Protein AF-A0A7S3DM50-F1 (afdb_monomer)

Sequence (127 aa):
PLDRLVARVGQLLSLFPGNAVLGSVFKVADRVRKLDALHTSAGKLMAGLEEIMKHSQDWEQHSSKRVQIGEPLIELRQLVAALRKLELESWPKLLLSREKEFDRKARRKWIRLHLIFEEFLSGDVSQ

Mean predicted aligned error: 6.24 Å

Organism: NCBI:txid265537

Radius of gyration: 25.69 Å; Cα contacts (8 Å, |Δi|>4): 70; chains: 1; bounding box: 52×28×79 Å

Structure (mmCIF, N/CA/C/O backbone):
data_AF-A0A7S3DM50-F1
#
_entry.id   AF-A0A7S3DM50-F1
#
loop_
_atom_site.group_PDB
_atom_site.id
_atom_site.type_symbol
_atom_site.label_atom_id
_atom_site.label_alt_id
_atom_site.label_comp_id
_atom_site.label_asym_id
_atom_site.label_entity_id
_atom_site.label_seq_id
_atom_site.pdbx_PDB_ins_code
_atom_site.Cartn_x
_atom_site.Cartn_y
_atom_site.Cartn_z
_atom_site.occupancy
_atom_site.B_iso_or_equiv
_atom_site.auth_seq_id
_atom_site.auth_comp_id
_atom_site.auth_asym_id
_atom_site.auth_atom_id
_atom_site.pdbx_PDB_model_num
ATOM 1 N N . PRO A 1 1 ? -7.495 -8.724 6.179 1.00 85.12 1 PRO A N 1
ATOM 2 C CA . PRO A 1 1 ? -6.907 -7.578 6.918 1.00 85.12 1 PRO A CA 1
ATOM 3 C C . PRO A 1 1 ? -7.625 -6.237 6.678 1.00 85.12 1 PRO A C 1
ATOM 5 O O . PRO A 1 1 ? -8.151 -5.670 7.629 1.00 85.12 1 PRO A O 1
ATOM 8 N N . LEU A 1 2 ? -7.704 -5.739 5.432 1.00 91.19 2 LEU A N 1
ATOM 9 C CA . LEU A 1 2 ? -8.274 -4.406 5.156 1.00 91.19 2 LEU A CA 1
ATOM 10 C C . LEU A 1 2 ? -9.775 -4.29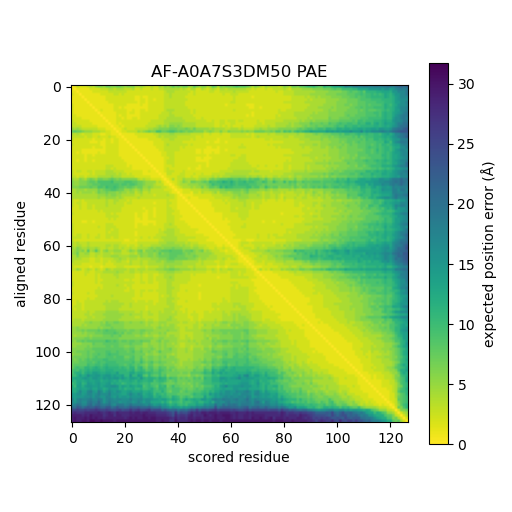4 5.458 1.00 91.19 2 LEU A C 1
ATOM 12 O O . LEU A 1 2 ? -10.179 -3.303 6.054 1.00 91.19 2 LEU A O 1
ATOM 16 N N . ASP A 1 3 ? -10.593 -5.303 5.149 1.00 93.38 3 ASP A N 1
ATOM 17 C CA . ASP A 1 3 ? -12.024 -5.250 5.498 1.00 93.38 3 ASP A CA 1
ATOM 18 C C . ASP A 1 3 ? -12.250 -5.236 7.015 1.00 93.38 3 ASP A C 1
ATOM 20 O O . ASP A 1 3 ? -13.086 -4.486 7.515 1.00 93.38 3 ASP A O 1
ATOM 24 N N . ARG A 1 4 ? -11.449 -6.005 7.770 1.00 94.19 4 ARG A N 1
ATOM 25 C CA . ARG A 1 4 ? -11.474 -5.995 9.244 1.00 94.19 4 ARG A CA 1
ATOM 26 C C . ARG A 1 4 ? -11.071 -4.631 9.797 1.00 94.19 4 ARG A C 1
ATOM 28 O O . ARG A 1 4 ? -11.699 -4.144 10.733 1.00 94.19 4 ARG A O 1
ATOM 35 N N . LEU A 1 5 ? -10.057 -4.006 9.199 1.00 95.00 5 LEU A N 1
ATOM 36 C CA . LEU A 1 5 ? -9.622 -2.660 9.556 1.00 95.00 5 LEU A CA 1
ATOM 37 C C . LEU A 1 5 ? -10.731 -1.636 9.293 1.00 95.00 5 LEU A C 1
ATOM 39 O O . LEU A 1 5 ? -11.074 -0.876 10.192 1.00 95.00 5 LEU A O 1
ATOM 43 N N . VAL A 1 6 ? -11.327 -1.644 8.099 1.00 95.94 6 VAL A N 1
ATOM 44 C CA . VAL A 1 6 ? -12.424 -0.736 7.727 1.00 95.94 6 VAL A CA 1
ATOM 45 C C . VAL A 1 6 ? -13.619 -0.910 8.664 1.00 95.94 6 VAL A C 1
ATOM 47 O O . VAL A 1 6 ? -14.151 0.084 9.155 1.00 95.94 6 VAL A O 1
ATOM 50 N N . ALA A 1 7 ? -14.000 -2.150 8.983 1.00 95.81 7 ALA A N 1
ATOM 51 C CA . ALA A 1 7 ? -15.077 -2.433 9.929 1.00 95.81 7 ALA A CA 1
ATOM 52 C C . ALA A 1 7 ? -14.764 -1.892 11.334 1.00 95.81 7 ALA A C 1
ATOM 54 O O . ALA A 1 7 ? -15.592 -1.204 11.933 1.00 95.81 7 ALA A O 1
ATOM 55 N N . ARG A 1 8 ? -13.554 -2.146 11.851 1.00 95.88 8 ARG A N 1
ATOM 56 C CA . ARG A 1 8 ? -13.131 -1.668 13.175 1.00 95.88 8 ARG A CA 1
ATOM 57 C C . ARG A 1 8 ? -13.064 -0.143 13.242 1.00 95.88 8 ARG A C 1
ATOM 59 O O . ARG A 1 8 ? -13.566 0.447 14.192 1.00 95.88 8 ARG A O 1
ATOM 66 N N . VAL A 1 9 ? -12.481 0.501 12.236 1.00 95.75 9 VAL A N 1
ATOM 67 C CA . VAL A 1 9 ? -12.391 1.966 12.163 1.00 95.75 9 VAL A CA 1
ATOM 68 C C . VAL A 1 9 ? -13.783 2.585 12.008 1.00 95.75 9 VAL A C 1
ATOM 70 O O . VAL A 1 9 ? -14.054 3.609 12.625 1.00 95.75 9 VAL A O 1
ATOM 73 N N . GLY A 1 10 ? -14.699 1.939 11.279 1.00 95.94 10 GLY A N 1
ATOM 74 C CA . GLY A 1 10 ? -16.107 2.341 11.209 1.00 95.94 10 GLY A CA 1
ATOM 75 C C . GLY A 1 10 ? -16.805 2.317 12.574 1.00 95.94 10 GLY A C 1
ATOM 76 O O . GLY A 1 10 ? -17.487 3.274 12.934 1.00 95.94 10 GLY A O 1
ATOM 77 N N . GLN A 1 11 ? -16.574 1.273 13.379 1.00 95.94 11 GLN A N 1
ATOM 78 C CA . GLN A 1 11 ? -17.068 1.220 14.762 1.00 95.94 11 GLN A CA 1
ATOM 79 C C . GLN A 1 11 ? -16.478 2.352 15.611 1.00 95.94 11 GLN A C 1
ATOM 81 O O . GLN A 1 11 ? -17.212 3.023 16.330 1.00 95.94 11 GLN A O 1
ATOM 86 N N . LEU A 1 12 ? -15.174 2.617 15.507 1.00 96.12 12 LEU A N 1
ATOM 87 C CA . LEU A 1 12 ? -14.546 3.716 16.245 1.00 96.12 12 LEU A CA 1
ATOM 88 C C . LEU A 1 12 ? -15.093 5.082 15.810 1.00 96.12 12 LEU A C 1
ATOM 90 O O . LEU A 1 12 ? -15.340 5.930 16.659 1.00 96.12 12 LEU A O 1
ATOM 94 N N . LEU A 1 13 ? -15.367 5.279 14.519 1.00 96.56 13 LEU A N 1
ATOM 95 C CA . LEU A 1 13 ? -16.000 6.496 14.006 1.00 96.56 13 LEU A CA 1
ATOM 96 C C . LEU A 1 13 ? -17.430 6.696 14.522 1.00 96.56 13 LEU A C 1
ATOM 98 O O . LEU A 1 13 ? -17.839 7.842 14.684 1.00 96.56 13 LEU A O 1
ATOM 102 N N . SER A 1 14 ? -18.174 5.625 14.827 1.00 96.06 14 SER A N 1
ATOM 103 C CA . SER A 1 14 ? -19.481 5.760 15.495 1.00 96.06 14 SER A CA 1
ATOM 104 C C . SER A 1 14 ? -19.373 6.248 16.944 1.00 96.06 14 SER A C 1
ATOM 106 O O . SER A 1 14 ? -20.278 6.923 17.424 1.00 96.06 14 SER A O 1
ATOM 108 N N . LEU A 1 15 ? -18.259 5.952 17.625 1.00 95.31 15 LEU A N 1
ATOM 109 C CA . LEU A 1 15 ? -17.991 6.408 18.994 1.00 95.31 15 LEU A CA 1
ATOM 110 C C . LEU A 1 15 ? -17.358 7.806 19.027 1.00 95.31 15 LEU A C 1
ATOM 112 O O . LEU A 1 15 ? -17.595 8.571 19.958 1.00 95.31 15 LEU A O 1
ATOM 116 N N . PHE A 1 16 ? -16.563 8.138 18.009 1.00 94.69 16 PHE A N 1
ATOM 117 C CA . PHE A 1 16 ? -15.850 9.408 17.866 1.00 94.69 16 PHE A CA 1
ATOM 118 C C . PHE A 1 16 ? -16.209 10.076 16.529 1.00 94.69 16 PHE A C 1
ATOM 120 O O . PHE A 1 16 ? -15.363 10.160 15.626 1.00 94.69 16 PHE A O 1
ATOM 127 N N . PRO A 1 17 ? -17.462 10.540 16.370 1.00 93.38 17 PRO A N 1
ATOM 128 C CA . PRO A 1 17 ? -17.905 11.161 15.131 1.00 93.38 17 PRO A CA 1
ATOM 129 C C . PRO A 1 17 ? -17.076 12.415 14.830 1.00 93.38 17 PRO A C 1
ATOM 131 O O . PRO A 1 17 ? -16.779 13.214 15.714 1.00 93.38 17 PRO A O 1
ATOM 134 N N . GLY A 1 18 ? -16.679 12.585 13.567 1.00 91.44 18 GLY A N 1
ATOM 135 C CA . GLY A 1 18 ? -15.888 13.739 13.124 1.00 91.44 18 GLY A CA 1
ATOM 136 C C . GLY A 1 18 ? -14.390 13.670 13.444 1.00 91.44 18 GLY A C 1
ATOM 137 O O . GLY A 1 18 ? -13.666 14.610 13.120 1.00 91.44 18 GLY A O 1
ATOM 138 N N . ASN A 1 19 ? -13.887 12.573 14.024 1.00 95.50 19 ASN A N 1
ATOM 139 C CA . ASN A 1 19 ? -12.450 12.420 14.241 1.00 95.50 19 ASN A CA 1
ATOM 140 C C . ASN A 1 19 ? -11.681 12.372 12.904 1.00 95.50 19 ASN A C 1
ATOM 142 O O . ASN A 1 19 ? -11.858 11.457 12.094 1.00 95.50 19 ASN A O 1
ATOM 146 N N . ALA A 1 20 ? -10.796 13.348 12.691 1.00 94.81 20 ALA A N 1
ATOM 147 C CA . ALA A 1 20 ? -10.063 13.498 11.437 1.00 94.81 20 ALA A CA 1
ATOM 148 C C . ALA A 1 20 ? -9.080 12.347 11.163 1.00 94.81 20 ALA A C 1
ATOM 150 O O . ALA A 1 20 ? -8.944 11.927 10.014 1.00 94.81 20 ALA A O 1
ATOM 151 N N . VAL A 1 21 ? -8.422 11.808 12.196 1.00 95.50 21 VAL A N 1
ATOM 152 C CA . VAL A 1 21 ? -7.432 10.726 12.052 1.00 95.50 21 VAL A CA 1
ATOM 153 C C . VAL A 1 21 ? -8.123 9.436 11.618 1.00 95.50 21 VAL A C 1
ATOM 155 O O . VAL A 1 21 ? -7.795 8.885 10.569 1.00 95.50 21 VAL A O 1
ATOM 158 N N . LEU A 1 22 ? -9.148 9.001 12.357 1.00 96.19 22 LEU A N 1
ATOM 159 C CA . LEU A 1 22 ? -9.940 7.817 12.015 1.00 96.19 22 LEU A CA 1
ATOM 160 C C . LEU A 1 22 ? -10.628 7.965 10.652 1.00 96.19 22 LEU A C 1
ATOM 162 O O . LEU A 1 22 ? -10.672 7.014 9.872 1.00 96.19 22 LEU A O 1
ATOM 166 N N . GLY A 1 23 ? -11.115 9.168 10.331 1.00 96.44 23 GLY A N 1
ATOM 167 C CA . GLY A 1 23 ? -11.695 9.469 9.024 1.00 96.44 23 GLY A CA 1
ATOM 168 C C . GLY A 1 23 ? -10.685 9.307 7.885 1.00 96.44 23 GLY A C 1
ATOM 169 O O . GLY A 1 23 ? -11.020 8.744 6.842 1.00 96.44 23 GLY A O 1
ATOM 170 N N . SER A 1 24 ? -9.442 9.752 8.084 1.00 96.00 24 SER A N 1
ATOM 171 C CA . SER A 1 24 ? -8.352 9.559 7.122 1.00 96.00 24 SER A CA 1
ATOM 172 C C . SER A 1 24 ? -7.995 8.084 6.965 1.00 96.00 24 SER A C 1
ATOM 174 O O . SER A 1 24 ? -7.979 7.597 5.834 1.00 96.00 24 SER A O 1
ATOM 176 N N . VAL A 1 25 ? -7.820 7.344 8.070 1.00 96.31 25 VAL A N 1
ATOM 177 C CA . VAL A 1 25 ? -7.572 5.888 8.038 1.00 96.31 25 VAL A CA 1
ATOM 178 C C . VAL A 1 25 ? -8.661 5.178 7.236 1.00 96.31 25 VAL A C 1
ATOM 180 O O . VAL A 1 25 ? -8.351 4.422 6.316 1.00 96.31 25 VAL A O 1
ATOM 183 N N . PHE A 1 26 ? -9.935 5.459 7.527 1.00 96.75 26 PHE A N 1
ATOM 184 C CA . PHE A 1 26 ? -11.070 4.855 6.833 1.00 96.75 26 PHE A CA 1
ATOM 185 C C . PHE A 1 26 ? -11.045 5.153 5.332 1.00 96.75 26 PHE A C 1
ATOM 187 O O . PHE A 1 26 ? -11.146 4.239 4.517 1.00 96.75 26 PHE A O 1
ATOM 194 N N . LYS A 1 27 ? -10.864 6.424 4.948 1.00 95.88 27 LYS A N 1
ATOM 195 C CA . LYS A 1 27 ? -10.823 6.845 3.540 1.00 95.88 27 LYS A CA 1
ATOM 196 C C . LYS A 1 27 ? -9.674 6.200 2.774 1.00 95.88 27 LYS A C 1
ATOM 198 O O . LYS A 1 27 ? -9.841 5.850 1.606 1.00 95.88 27 LYS A O 1
ATOM 203 N N . VAL A 1 28 ? -8.488 6.083 3.373 1.00 96.06 28 VAL A N 1
ATOM 204 C CA . VAL A 1 28 ? -7.355 5.435 2.700 1.00 96.06 28 VAL A CA 1
ATOM 205 C C . VAL A 1 28 ? -7.593 3.929 2.612 1.00 96.06 28 VAL A C 1
ATOM 207 O O . VAL A 1 28 ? -7.500 3.383 1.517 1.00 96.06 28 VAL A O 1
ATOM 210 N N . ALA A 1 29 ? -7.999 3.274 3.701 1.00 95.75 29 ALA A N 1
ATOM 211 C CA . ALA A 1 29 ? -8.279 1.839 3.717 1.00 95.75 29 ALA A CA 1
ATOM 212 C C . ALA A 1 29 ? -9.389 1.436 2.733 1.00 95.75 29 ALA A C 1
ATOM 214 O O . ALA A 1 29 ? -9.238 0.455 2.003 1.00 95.75 29 ALA A O 1
ATOM 215 N N . ASP A 1 30 ? -10.461 2.227 2.642 1.00 95.25 30 ASP A N 1
ATOM 216 C CA . ASP A 1 30 ? -11.559 1.993 1.703 1.00 95.25 30 ASP A CA 1
ATOM 217 C C . ASP A 1 30 ? -11.137 2.188 0.238 1.00 95.25 30 ASP A C 1
ATOM 219 O O . ASP A 1 30 ? -11.596 1.462 -0.641 1.00 95.25 30 ASP A O 1
ATOM 223 N N . ARG A 1 31 ? -10.224 3.125 -0.046 1.00 94.56 31 ARG A N 1
ATOM 224 C CA . ARG A 1 31 ? -9.643 3.266 -1.390 1.00 94.56 31 ARG A CA 1
ATOM 225 C C . ARG A 1 31 ? -8.718 2.104 -1.726 1.00 94.56 31 ARG A C 1
ATOM 227 O O . ARG A 1 31 ? -8.826 1.556 -2.816 1.00 94.56 31 ARG A O 1
ATOM 234 N N . VAL A 1 32 ? -7.833 1.722 -0.804 1.00 94.06 32 VAL A N 1
ATOM 235 C CA . VAL A 1 32 ? -6.841 0.662 -1.035 1.00 94.06 32 VAL A CA 1
ATOM 236 C C . VAL A 1 32 ? -7.519 -0.686 -1.264 1.00 94.06 32 VAL A C 1
ATOM 238 O O . VAL A 1 32 ? -7.135 -1.389 -2.190 1.00 94.06 32 VAL A O 1
ATOM 241 N N . ARG A 1 33 ? -8.574 -1.028 -0.511 1.00 92.38 33 ARG A N 1
ATOM 242 C CA . ARG A 1 33 ? -9.304 -2.291 -0.729 1.00 92.38 33 ARG A CA 1
ATOM 243 C C . ARG A 1 33 ? -10.052 -2.360 -2.069 1.00 92.38 33 ARG A C 1
ATOM 245 O O . ARG A 1 33 ? -10.394 -3.449 -2.505 1.00 92.38 33 ARG A O 1
ATOM 252 N N . LYS A 1 34 ? -10.333 -1.210 -2.696 1.00 92.69 34 LYS A N 1
ATOM 253 C CA . LYS A 1 34 ? -10.987 -1.110 -4.014 1.00 92.69 34 LYS A CA 1
ATOM 254 C C . LYS A 1 34 ? -9.991 -1.098 -5.173 1.00 92.69 34 LYS A C 1
ATOM 256 O O . LYS A 1 34 ? -10.413 -1.063 -6.325 1.00 92.69 34 LYS A O 1
ATOM 261 N N . LEU A 1 35 ? -8.686 -1.070 -4.892 1.00 91.88 35 LEU A N 1
ATOM 262 C CA . LEU A 1 35 ? -7.676 -1.193 -5.935 1.00 91.88 35 LEU A CA 1
ATOM 263 C C . LEU A 1 35 ? -7.741 -2.597 -6.531 1.00 91.88 35 LEU A C 1
ATOM 265 O O . LEU A 1 35 ? -7.756 -3.588 -5.805 1.00 91.88 35 LEU A O 1
ATOM 269 N N . ASP A 1 36 ? -7.730 -2.672 -7.858 1.00 88.25 36 ASP A N 1
ATOM 270 C CA . ASP A 1 36 ? -7.580 -3.946 -8.546 1.00 88.25 36 ASP A CA 1
ATOM 271 C C . ASP A 1 36 ? -6.138 -4.441 -8.378 1.00 88.25 36 ASP A C 1
ATOM 273 O O . ASP A 1 36 ? -5.188 -3.802 -8.848 1.00 88.25 36 ASP A O 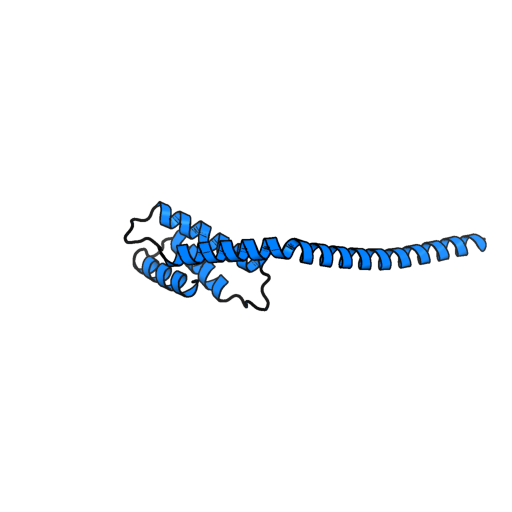1
ATOM 277 N N . ALA A 1 37 ? -5.978 -5.574 -7.694 1.00 77.56 37 ALA A N 1
ATOM 278 C CA . ALA A 1 37 ? -4.683 -6.181 -7.417 1.00 77.56 37 ALA A CA 1
ATOM 279 C C . ALA A 1 37 ? -3.942 -6.637 -8.687 1.00 77.56 37 ALA A C 1
ATOM 281 O O . ALA A 1 37 ? -2.718 -6.728 -8.661 1.00 77.56 37 ALA A O 1
ATOM 282 N N . LEU A 1 38 ? -4.651 -6.896 -9.793 1.00 82.31 38 LEU A N 1
ATOM 283 C CA . LEU A 1 38 ? -4.055 -7.349 -11.054 1.00 82.31 38 LEU A CA 1
ATOM 284 C C . LEU A 1 38 ? -3.489 -6.195 -11.889 1.00 82.31 38 LEU A C 1
ATOM 286 O O . LEU A 1 38 ? -2.536 -6.382 -12.644 1.00 82.31 38 LEU A O 1
ATOM 290 N N . HIS A 1 39 ? -4.060 -4.998 -11.752 1.00 87.62 39 HIS A N 1
ATOM 291 C CA . HIS A 1 39 ? -3.674 -3.825 -12.544 1.00 87.62 39 HIS A CA 1
ATOM 292 C C . HIS A 1 39 ? -2.873 -2.786 -11.757 1.00 87.62 39 HIS A C 1
ATOM 294 O O . HIS A 1 39 ? -2.265 -1.886 -12.342 1.00 87.62 39 HIS A O 1
ATOM 300 N N . THR A 1 40 ? -2.848 -2.891 -10.432 1.00 89.50 40 THR A N 1
ATOM 301 C CA . THR A 1 40 ? -2.131 -1.950 -9.573 1.00 89.50 40 THR A CA 1
ATOM 302 C C . THR A 1 40 ? -0.692 -2.402 -9.350 1.00 89.50 40 THR A C 1
ATOM 304 O O . THR A 1 40 ? -0.435 -3.545 -8.986 1.00 89.50 40 THR A O 1
ATOM 307 N N . SER A 1 41 ? 0.270 -1.489 -9.514 1.00 89.31 41 SER A N 1
ATOM 308 C CA . SER A 1 41 ? 1.669 -1.787 -9.200 1.00 89.31 41 SER A CA 1
ATOM 309 C C . SER A 1 41 ? 1.859 -2.063 -7.704 1.00 89.31 41 SER A C 1
ATOM 311 O O . SER A 1 41 ? 1.268 -1.392 -6.854 1.00 89.31 41 SER A O 1
ATO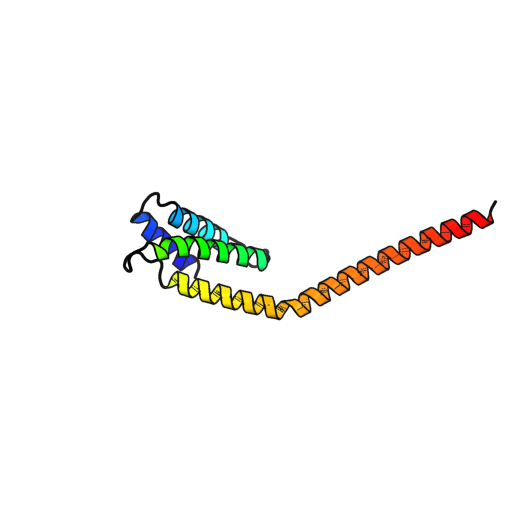M 313 N N . ALA A 1 42 ? 2.748 -3.006 -7.375 1.00 87.50 42 ALA A N 1
ATOM 314 C CA . ALA A 1 42 ? 3.064 -3.355 -5.988 1.00 87.50 42 ALA A CA 1
ATOM 315 C C . ALA A 1 42 ? 3.488 -2.129 -5.156 1.00 87.50 42 ALA A C 1
ATOM 317 O O . ALA A 1 42 ? 3.046 -1.976 -4.021 1.00 87.50 42 ALA A O 1
ATOM 318 N N . GLY A 1 43 ? 4.255 -1.202 -5.744 1.00 89.56 43 GLY A N 1
ATOM 319 C CA . GLY A 1 43 ? 4.662 0.039 -5.078 1.00 89.56 43 GLY A CA 1
ATOM 320 C C . GLY A 1 43 ? 3.491 0.967 -4.729 1.00 89.56 43 GLY A C 1
ATOM 321 O O . GLY A 1 43 ? 3.481 1.566 -3.658 1.00 89.56 43 GLY A O 1
ATOM 322 N N . LYS A 1 44 ? 2.463 1.056 -5.585 1.00 91.69 44 LYS A N 1
ATOM 323 C CA . LYS A 1 44 ? 1.266 1.863 -5.296 1.00 91.69 44 LYS A CA 1
ATOM 324 C C . LYS A 1 44 ? 0.422 1.244 -4.179 1.00 91.69 44 LYS A C 1
ATOM 326 O O . LYS A 1 44 ? -0.105 1.975 -3.344 1.00 91.69 44 LYS A O 1
ATOM 331 N N . LEU A 1 45 ? 0.311 -0.085 -4.158 1.00 91.94 45 LEU A N 1
ATOM 332 C CA . LEU A 1 45 ? -0.317 -0.817 -3.056 1.00 91.94 45 LEU A CA 1
ATOM 333 C C . LEU A 1 45 ? 0.439 -0.585 -1.741 1.00 91.94 45 LEU A C 1
ATOM 335 O O . LEU A 1 45 ? -0.184 -0.188 -0.761 1.00 91.94 45 LEU A O 1
ATOM 339 N N . MET A 1 46 ? 1.767 -0.743 -1.743 1.00 93.19 46 MET A N 1
ATOM 340 C CA . MET A 1 46 ? 2.626 -0.500 -0.576 1.00 93.19 46 MET A CA 1
ATOM 341 C C . MET A 1 46 ? 2.465 0.910 -0.011 1.00 93.19 46 MET A C 1
ATOM 343 O O . MET A 1 46 ? 2.166 1.046 1.171 1.00 93.19 46 MET A O 1
ATOM 347 N N . ALA A 1 47 ? 2.542 1.944 -0.853 1.00 93.69 47 ALA A N 1
ATOM 348 C CA . ALA A 1 47 ? 2.347 3.329 -0.420 1.00 93.69 47 ALA A CA 1
ATOM 349 C C . ALA A 1 47 ? 0.972 3.550 0.242 1.00 93.69 47 ALA A C 1
ATOM 351 O O . ALA A 1 47 ? 0.850 4.275 1.227 1.00 93.69 47 ALA A O 1
ATOM 352 N N . GLY A 1 48 ? -0.073 2.890 -0.269 1.00 94.81 48 GLY A N 1
ATOM 353 C CA . GLY A 1 48 ? -1.400 2.919 0.342 1.00 94.81 48 GLY A CA 1
ATOM 354 C C . GLY A 1 48 ? -1.438 2.267 1.727 1.00 94.81 48 GLY A C 1
ATOM 355 O O . GLY A 1 48 ? -2.049 2.817 2.640 1.00 94.81 48 GLY A O 1
ATOM 356 N N . LEU A 1 49 ? -0.784 1.114 1.900 1.00 94.88 49 LEU A N 1
ATOM 357 C CA . LEU A 1 49 ? -0.705 0.419 3.191 1.00 94.88 49 LEU A CA 1
ATOM 358 C C . LEU A 1 49 ? 0.125 1.206 4.218 1.00 94.88 49 LEU A C 1
ATOM 360 O O . LEU A 1 49 ? -0.259 1.271 5.385 1.00 94.88 49 LEU A O 1
ATOM 364 N N . GLU A 1 50 ? 1.219 1.834 3.788 1.00 94.44 50 GLU A N 1
ATOM 365 C CA . GLU A 1 50 ? 2.069 2.681 4.632 1.00 94.44 50 GLU A CA 1
ATOM 366 C C . GLU A 1 50 ? 1.319 3.920 5.136 1.00 94.44 50 GLU A C 1
ATOM 368 O O . GLU A 1 50 ? 1.371 4.226 6.328 1.00 94.44 50 GLU A O 1
ATOM 373 N N . GLU A 1 51 ? 0.548 4.584 4.271 1.00 95.44 51 GLU A N 1
ATOM 374 C CA . GLU A 1 51 ? -0.265 5.741 4.664 1.00 95.44 51 GLU A CA 1
ATOM 375 C C . GLU A 1 51 ? -1.359 5.354 5.675 1.00 95.44 51 GLU A C 1
ATOM 377 O O . GLU A 1 51 ? -1.599 6.062 6.656 1.00 95.44 51 GLU A O 1
ATOM 382 N N . ILE A 1 52 ? -1.993 4.188 5.488 1.00 96.44 52 ILE A N 1
ATOM 383 C CA . ILE A 1 52 ? -2.943 3.633 6.464 1.00 96.44 52 ILE A CA 1
ATOM 384 C C . ILE A 1 52 ? -2.249 3.407 7.807 1.00 96.44 52 ILE A C 1
ATOM 386 O O . ILE A 1 52 ? -2.789 3.792 8.847 1.00 96.44 52 ILE A O 1
ATOM 390 N N . MET A 1 53 ? -1.075 2.770 7.796 1.00 95.25 53 MET A N 1
ATOM 391 C CA . MET A 1 53 ? -0.323 2.479 9.012 1.00 95.25 53 MET A CA 1
ATOM 392 C C . MET A 1 53 ? 0.056 3.752 9.758 1.00 95.25 53 MET A C 1
ATOM 394 O O . MET A 1 53 ? -0.184 3.815 10.960 1.00 95.25 53 MET A O 1
ATOM 398 N N . LYS A 1 54 ? 0.569 4.764 9.055 1.00 94.75 54 LYS A N 1
ATOM 399 C CA . LYS A 1 54 ? 0.960 6.055 9.627 1.00 94.75 54 LYS A CA 1
ATOM 400 C C . LYS A 1 54 ? -0.189 6.695 10.410 1.00 94.75 54 LYS A C 1
ATOM 402 O O . LYS A 1 54 ? -0.071 6.903 11.612 1.00 94.75 54 LYS A O 1
ATOM 407 N N . HIS A 1 55 ? -1.338 6.901 9.767 1.00 95.00 55 HIS A N 1
ATOM 408 C CA . HIS A 1 55 ? -2.501 7.492 10.436 1.00 95.00 55 HIS A CA 1
ATOM 409 C C . HIS A 1 55 ? -3.070 6.612 11.555 1.00 95.00 55 HIS A C 1
ATOM 411 O O . HIS A 1 55 ? -3.558 7.112 12.566 1.00 95.00 55 HIS A O 1
ATOM 417 N N . SER A 1 56 ? -3.016 5.289 11.393 1.00 95.12 56 SER A N 1
ATOM 418 C CA . SER A 1 56 ? -3.473 4.365 12.435 1.00 95.12 56 SER A CA 1
ATOM 419 C C . SER A 1 56 ? -2.585 4.439 13.679 1.00 95.12 56 SER A C 1
ATOM 421 O O . SER A 1 56 ? -3.081 4.322 14.795 1.00 95.12 56 SER A O 1
ATOM 423 N N . GLN A 1 57 ? -1.282 4.653 13.495 1.00 92.94 57 GLN A N 1
ATOM 424 C CA . GLN A 1 57 ? -0.312 4.778 14.576 1.00 92.94 57 GLN A CA 1
ATOM 425 C C . GLN A 1 57 ? -0.515 6.078 15.367 1.00 92.94 57 GLN A C 1
ATOM 427 O O . GLN A 1 57 ? -0.490 6.039 16.598 1.00 92.94 57 GLN A O 1
ATOM 432 N N . ASP A 1 58 ? -0.830 7.182 14.678 1.00 93.44 58 ASP A N 1
ATOM 433 C CA . ASP A 1 58 ? -1.196 8.459 15.308 1.00 93.44 58 ASP A CA 1
ATOM 434 C C . ASP A 1 58 ? -2.410 8.305 16.243 1.00 93.44 58 ASP A C 1
ATOM 436 O O . ASP A 1 58 ? -2.433 8.858 17.345 1.00 93.44 58 ASP A O 1
ATOM 440 N N . TRP A 1 59 ? -3.421 7.528 15.830 1.00 95.19 59 TRP A N 1
ATOM 441 C CA . TRP A 1 59 ? -4.575 7.213 16.679 1.00 95.19 59 TRP A CA 1
ATOM 442 C C . TRP A 1 59 ? -4.183 6.333 17.869 1.00 95.19 59 TRP A C 1
ATOM 444 O O . TRP A 1 59 ? -4.495 6.666 19.011 1.00 95.19 59 TRP A O 1
ATOM 454 N N . GLU A 1 60 ? -3.482 5.225 17.612 1.00 93.31 60 GLU A N 1
ATOM 455 C CA . GLU A 1 60 ? -3.078 4.255 18.636 1.00 93.31 60 GLU A CA 1
ATOM 456 C C . GLU A 1 60 ? -2.304 4.913 19.785 1.00 93.31 60 GLU A C 1
ATOM 458 O O . GLU A 1 60 ? -2.591 4.625 20.947 1.00 93.31 60 GLU A O 1
ATOM 463 N N . GLN A 1 61 ? -1.402 5.853 19.476 1.00 92.19 61 GLN A N 1
ATOM 464 C CA . GLN A 1 61 ? -0.584 6.564 20.464 1.00 92.19 61 GLN A CA 1
ATOM 465 C C . GLN A 1 61 ? -1.405 7.371 21.485 1.00 92.19 61 GLN A C 1
ATOM 467 O O . GLN A 1 61 ? -0.984 7.514 22.632 1.00 92.19 61 GLN A O 1
ATOM 472 N N . HIS A 1 62 ? -2.578 7.875 21.094 1.00 90.38 62 HIS A N 1
ATOM 473 C CA . HIS A 1 62 ? -3.435 8.720 21.936 1.00 90.38 62 HIS A CA 1
ATOM 474 C C . HIS A 1 62 ? -4.695 7.992 22.430 1.00 90.38 62 HIS A C 1
ATOM 476 O O . HIS A 1 62 ? -5.522 8.572 23.136 1.00 90.38 62 HIS A O 1
ATOM 482 N N . SER A 1 63 ? -4.864 6.722 22.061 1.00 90.44 63 SER A N 1
ATOM 483 C CA . SER A 1 63 ? -6.067 5.943 22.343 1.00 90.44 63 SER A CA 1
ATOM 484 C C . SER A 1 63 ? -5.894 5.050 23.578 1.00 90.44 63 SER A C 1
ATOM 486 O O . SER A 1 63 ? -4.853 4.430 23.798 1.00 90.44 63 SER A O 1
ATOM 488 N N . SER A 1 64 ? -6.938 4.947 24.407 1.00 92.56 64 SER A N 1
ATOM 489 C CA . SER A 1 64 ? -6.943 3.970 25.506 1.00 92.56 64 SER A CA 1
ATOM 490 C C . SER A 1 64 ? -7.133 2.551 24.966 1.00 92.56 64 SER A C 1
ATOM 492 O O . SER A 1 64 ? -7.779 2.371 23.935 1.00 92.56 64 SER A O 1
ATOM 494 N N . LYS A 1 65 ? -6.683 1.525 25.707 1.00 88.69 65 LYS A N 1
ATOM 495 C CA . LYS A 1 65 ? -6.778 0.099 25.313 1.00 88.69 65 LYS A CA 1
ATOM 496 C C . LYS A 1 65 ? -8.157 -0.345 24.803 1.00 88.69 65 LYS A C 1
ATOM 498 O O . LYS A 1 65 ? -8.245 -1.246 23.981 1.00 88.69 65 LYS A O 1
ATOM 503 N N . ARG A 1 66 ? -9.244 0.279 25.274 1.00 90.31 66 ARG A N 1
ATOM 504 C CA . ARG A 1 66 ? -10.619 -0.062 24.863 1.00 90.31 66 ARG A CA 1
ATOM 505 C C . ARG A 1 66 ? -10.977 0.427 23.452 1.00 90.31 66 ARG A C 1
ATOM 507 O O . ARG A 1 66 ? -11.835 -0.169 22.803 1.00 90.31 66 ARG A O 1
ATOM 514 N N . VAL A 1 67 ? -10.335 1.494 22.978 1.00 93.25 67 VAL A N 1
ATOM 515 C CA . VAL A 1 67 ? -10.638 2.178 21.704 1.00 93.25 67 VAL A CA 1
ATOM 516 C C . VAL A 1 67 ? -9.478 2.118 20.705 1.00 93.25 67 VAL A C 1
ATOM 518 O O . VAL A 1 67 ? -9.454 2.847 19.716 1.00 93.25 67 VAL A O 1
ATOM 521 N N . GLN A 1 68 ? -8.538 1.204 20.940 1.00 94.25 68 GLN A N 1
ATOM 522 C CA . GLN A 1 68 ? -7.486 0.858 19.992 1.00 94.25 68 GLN A CA 1
ATOM 523 C C . GLN A 1 68 ? -8.078 0.193 18.745 1.00 94.25 68 GLN A C 1
ATOM 525 O O . GLN A 1 68 ? -9.136 -0.456 18.791 1.00 94.25 68 GLN A O 1
ATOM 530 N N . ILE A 1 69 ? -7.375 0.337 17.625 1.00 93.88 69 ILE A N 1
ATOM 531 C CA . ILE A 1 69 ? -7.646 -0.436 16.415 1.00 93.88 69 ILE A CA 1
ATOM 532 C C . ILE A 1 69 ? -7.268 -1.894 16.698 1.00 93.88 69 ILE A C 1
ATOM 534 O O . ILE A 1 69 ? -8.078 -2.782 16.442 1.00 93.88 69 ILE A O 1
ATOM 538 N N . GLY A 1 70 ? -6.103 -2.127 17.311 1.00 91.94 70 GLY A N 1
ATOM 539 C CA . GLY A 1 70 ? -5.694 -3.426 17.842 1.00 91.94 70 GLY A CA 1
ATOM 540 C C . GLY A 1 70 ? -5.299 -4.434 16.760 1.00 91.94 70 GLY A C 1
ATOM 541 O O . GLY A 1 70 ? -4.470 -4.144 15.894 1.00 91.94 70 GLY A O 1
ATOM 542 N N . GLU A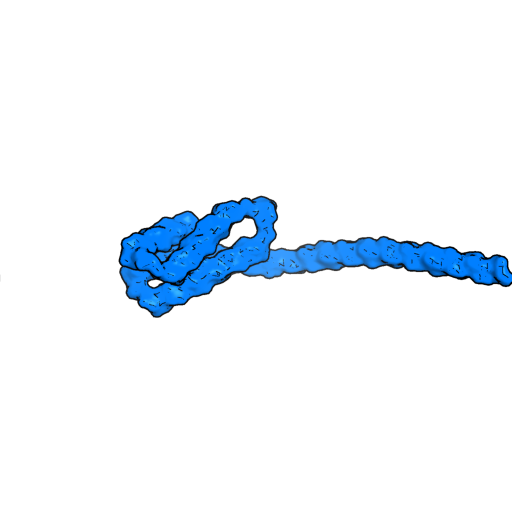 1 71 ? -5.887 -5.630 16.816 1.00 92.62 71 GLU A N 1
ATOM 543 C CA . GLU A 1 71 ? -5.500 -6.793 16.002 1.00 92.62 71 GLU A CA 1
ATOM 544 C C . GLU A 1 71 ? -5.447 -6.540 14.480 1.00 92.62 71 GLU A C 1
ATOM 546 O O . GLU A 1 71 ? -4.440 -6.890 13.860 1.00 92.62 71 GLU A O 1
ATOM 551 N N . PRO A 1 72 ? -6.426 -5.856 13.844 1.00 93.19 72 PRO A N 1
ATOM 552 C CA . PRO A 1 72 ? -6.372 -5.578 12.406 1.00 93.19 72 PRO A CA 1
ATOM 553 C C . PRO A 1 72 ? -5.124 -4.794 11.979 1.00 93.19 72 PRO A C 1
ATOM 555 O O . PRO A 1 72 ? -4.646 -4.950 10.855 1.00 93.19 72 PRO A O 1
ATOM 558 N N . LEU A 1 73 ? -4.578 -3.959 12.867 1.00 93.06 73 LEU A N 1
ATOM 559 C CA . LEU A 1 73 ? -3.360 -3.204 12.597 1.00 93.06 73 LEU A CA 1
ATOM 560 C C . LEU A 1 73 ? -2.099 -4.073 12.747 1.00 93.06 73 LEU A C 1
ATOM 562 O O . LEU A 1 73 ? -1.113 -3.842 12.049 1.00 93.06 73 LEU A O 1
ATOM 566 N N . ILE A 1 74 ? -2.121 -5.092 13.615 1.00 93.75 74 ILE A N 1
ATOM 567 C CA . ILE A 1 74 ? -1.052 -6.101 13.710 1.00 93.75 74 ILE A CA 1
ATOM 568 C C . ILE A 1 74 ? -0.994 -6.922 12.418 1.00 93.75 74 ILE A C 1
ATOM 570 O O . ILE A 1 74 ? 0.082 -7.038 11.829 1.00 93.75 74 ILE A O 1
ATOM 574 N N . GLU A 1 75 ? -2.140 -7.411 11.933 1.00 93.81 75 GLU A N 1
ATOM 575 C CA . GLU A 1 75 ? -2.228 -8.125 10.649 1.00 93.81 75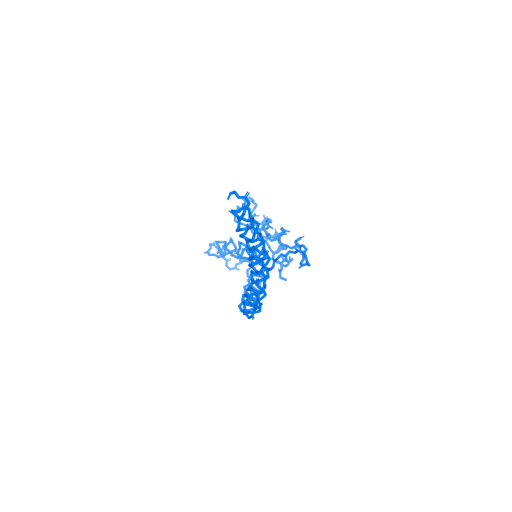 GLU A CA 1
ATOM 576 C C . GLU A 1 75 ? -1.687 -7.268 9.491 1.00 93.81 75 GLU A C 1
ATOM 578 O O . GLU A 1 75 ? -0.952 -7.754 8.630 1.00 93.81 75 GLU A O 1
ATOM 583 N N . LEU A 1 76 ? -2.024 -5.972 9.474 1.00 93.88 76 LEU A N 1
ATOM 584 C CA . LEU A 1 76 ? -1.554 -5.045 8.446 1.00 93.88 76 LEU A CA 1
ATOM 585 C C . LEU A 1 76 ? -0.028 -4.869 8.480 1.00 93.88 76 LEU A C 1
ATOM 587 O O . LEU A 1 76 ? 0.610 -4.902 7.430 1.00 93.88 76 LEU A O 1
ATOM 591 N N . ARG A 1 77 ? 0.568 -4.740 9.673 1.00 93.81 77 ARG A N 1
ATOM 592 C CA . ARG A 1 77 ? 2.031 -4.663 9.840 1.00 93.81 77 ARG A CA 1
ATOM 593 C C . ARG A 1 77 ? 2.737 -5.900 9.291 1.00 93.81 77 ARG A C 1
ATOM 595 O O . ARG A 1 77 ? 3.748 -5.773 8.604 1.00 93.81 77 ARG A O 1
ATOM 602 N N . GLN A 1 78 ? 2.200 -7.087 9.570 1.00 94.38 78 GLN A N 1
ATOM 603 C CA . GLN A 1 78 ? 2.746 -8.345 9.053 1.00 94.38 78 GLN A CA 1
ATOM 604 C C . GLN A 1 78 ? 2.662 -8.407 7.525 1.00 94.38 78 GLN A C 1
ATOM 606 O O . GLN A 1 78 ? 3.632 -8.796 6.874 1.00 94.38 78 GLN A O 1
ATOM 611 N N . LEU A 1 79 ? 1.539 -7.969 6.947 1.00 92.81 79 LEU A N 1
ATOM 612 C CA . LEU A 1 79 ? 1.373 -7.888 5.497 1.00 92.81 79 LEU A CA 1
ATOM 613 C C . LEU A 1 79 ? 2.400 -6.943 4.856 1.00 92.81 79 LEU A C 1
ATOM 615 O O . LEU A 1 79 ? 3.032 -7.314 3.871 1.00 92.81 79 LEU A O 1
ATOM 619 N N . VAL A 1 80 ? 2.601 -5.750 5.424 1.00 93.94 80 VAL A N 1
ATOM 620 C CA . VAL A 1 80 ? 3.595 -4.781 4.930 1.00 93.94 80 VAL A CA 1
ATOM 621 C C . VAL A 1 80 ? 5.009 -5.358 5.002 1.00 93.94 80 VAL A C 1
ATOM 623 O O . VAL A 1 80 ? 5.759 -5.258 4.032 1.00 93.94 80 VAL A O 1
ATOM 626 N N . ALA A 1 81 ? 5.367 -6.033 6.097 1.00 94.81 81 ALA A N 1
ATOM 627 C CA . ALA A 1 81 ? 6.665 -6.695 6.218 1.00 94.81 81 ALA A CA 1
ATOM 628 C C . ALA A 1 81 ? 6.858 -7.800 5.161 1.00 94.81 81 ALA A C 1
ATOM 630 O O . ALA A 1 81 ? 7.917 -7.882 4.535 1.00 94.81 81 ALA A O 1
ATOM 631 N N . ALA A 1 82 ? 5.830 -8.619 4.920 1.00 93.88 82 ALA A N 1
ATOM 632 C CA . ALA A 1 82 ? 5.863 -9.669 3.905 1.00 93.88 82 ALA A CA 1
ATOM 633 C C . ALA A 1 82 ? 6.013 -9.096 2.486 1.00 93.88 82 ALA A C 1
ATOM 635 O O . ALA A 1 82 ? 6.827 -9.587 1.703 1.00 93.88 82 ALA A O 1
ATOM 636 N N . LEU A 1 83 ? 5.282 -8.026 2.167 1.00 91.75 83 LEU A N 1
ATOM 637 C CA . LEU A 1 83 ? 5.391 -7.348 0.878 1.00 91.75 83 LEU A CA 1
ATOM 638 C C . LEU A 1 83 ? 6.751 -6.674 0.698 1.00 91.75 83 LEU A C 1
ATOM 640 O O . LEU A 1 83 ? 7.316 -6.757 -0.387 1.00 91.75 83 LEU A O 1
ATOM 644 N N . ARG A 1 84 ? 7.323 -6.076 1.749 1.00 94.94 84 ARG A N 1
ATOM 645 C CA . ARG A 1 84 ? 8.667 -5.488 1.688 1.00 94.94 84 ARG A CA 1
ATOM 646 C C . ARG A 1 84 ? 9.736 -6.544 1.427 1.00 94.94 84 ARG A C 1
ATOM 648 O O . ARG A 1 84 ? 10.648 -6.313 0.638 1.00 94.94 84 ARG A O 1
ATOM 655 N N . LYS A 1 85 ? 9.608 -7.715 2.055 1.00 95.25 85 LYS A N 1
ATOM 656 C CA . LYS A 1 85 ? 10.476 -8.864 1.782 1.00 95.25 85 LYS A CA 1
ATOM 657 C C . LYS A 1 85 ? 10.361 -9.307 0.320 1.00 95.25 85 LYS A C 1
ATOM 659 O O . LYS A 1 85 ? 11.380 -9.400 -0.356 1.00 95.25 85 LYS A O 1
ATOM 664 N N . LEU A 1 86 ? 9.138 -9.504 -0.176 1.00 92.69 8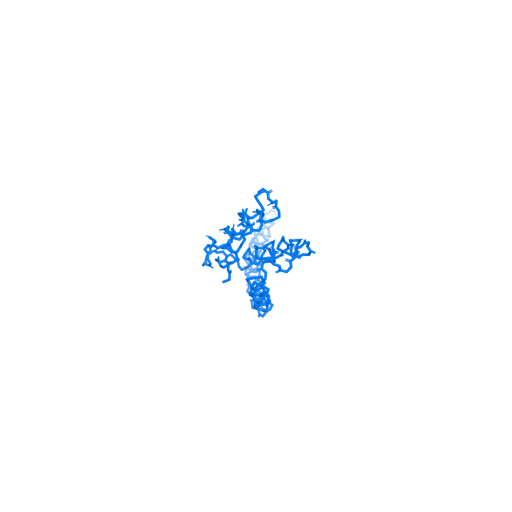6 LEU A N 1
ATOM 665 C CA . LEU A 1 86 ? 8.885 -9.871 -1.574 1.00 92.69 86 LEU A CA 1
ATOM 666 C C . LEU A 1 86 ? 9.452 -8.834 -2.552 1.00 92.69 86 LEU A C 1
ATOM 668 O O . LEU A 1 86 ? 10.034 -9.192 -3.578 1.00 92.69 86 LEU A O 1
ATOM 672 N N . GLU A 1 87 ? 9.276 -7.551 -2.237 1.00 91.81 87 GLU A N 1
ATOM 673 C CA . GLU A 1 87 ? 9.813 -6.443 -3.016 1.00 91.81 87 GLU A CA 1
ATOM 674 C C . GLU A 1 87 ? 11.327 -6.591 -3.120 1.00 91.81 87 GLU A C 1
ATOM 676 O O . GLU A 1 87 ? 11.816 -6.744 -4.236 1.00 91.81 87 GLU A O 1
ATOM 681 N N . LEU A 1 88 ? 12.032 -6.648 -1.978 1.00 94.25 88 LEU A N 1
ATOM 682 C CA . LEU A 1 88 ? 13.490 -6.808 -1.865 1.00 94.25 88 LEU A CA 1
ATOM 683 C C . LEU A 1 88 ? 14.017 -8.019 -2.647 1.00 94.25 88 LEU A C 1
ATOM 685 O O . LEU A 1 88 ? 14.953 -7.884 -3.434 1.00 94.25 88 LEU A O 1
ATOM 689 N N . GLU A 1 89 ? 13.375 -9.175 -2.502 1.00 95.62 89 GLU A N 1
ATOM 690 C CA . GLU A 1 89 ? 13.731 -10.402 -3.225 1.00 95.62 89 GLU A CA 1
ATOM 691 C C . GLU A 1 89 ? 13.560 -10.271 -4.750 1.00 95.62 89 GLU A C 1
ATOM 693 O O . GLU A 1 89 ? 14.241 -10.947 -5.525 1.00 95.62 89 GLU A O 1
ATOM 698 N N . SER A 1 90 ? 12.682 -9.375 -5.205 1.00 93.50 90 SER A N 1
ATOM 699 C CA . SER A 1 90 ? 12.403 -9.155 -6.626 1.00 93.50 90 SER A CA 1
ATOM 700 C C . SER A 1 90 ? 13.376 -8.179 -7.300 1.00 93.50 90 SER A C 1
ATOM 702 O O . SER A 1 90 ? 13.492 -8.207 -8.530 1.00 93.50 90 SER A O 1
ATOM 704 N N . TRP A 1 91 ? 14.107 -7.348 -6.542 1.00 95.12 91 TRP A N 1
ATOM 705 C CA . TRP A 1 91 ? 14.980 -6.300 -7.104 1.00 95.12 91 TRP A CA 1
ATOM 706 C C . TRP A 1 91 ? 15.995 -6.815 -8.123 1.00 95.12 91 TRP A C 1
ATOM 708 O O . TRP A 1 91 ? 16.056 -6.225 -9.201 1.00 95.12 91 TRP A O 1
AT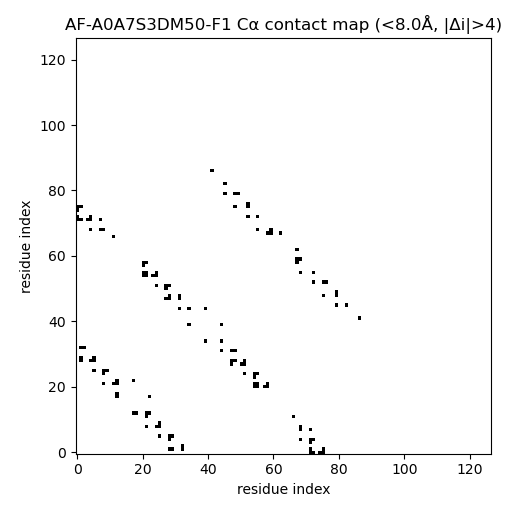OM 718 N N . PRO A 1 92 ? 16.751 -7.905 -7.879 1.00 96.62 92 PRO A N 1
ATOM 719 C CA . PRO A 1 92 ? 17.746 -8.363 -8.847 1.00 96.62 92 PRO A CA 1
ATOM 720 C C . PRO A 1 92 ? 17.125 -8.669 -10.213 1.00 96.62 92 PRO A C 1
ATOM 722 O O . PRO A 1 92 ? 17.635 -8.252 -11.250 1.00 96.62 92 PRO A O 1
ATOM 725 N N . LYS A 1 93 ? 15.963 -9.334 -10.225 1.00 96.19 93 LYS A N 1
ATOM 726 C CA . LYS A 1 93 ? 15.248 -9.679 -11.461 1.00 96.19 93 LYS A CA 1
ATOM 727 C C . LYS A 1 93 ? 14.710 -8.434 -12.168 1.00 96.19 93 LYS A C 1
ATOM 729 O O . LYS A 1 93 ? 14.835 -8.322 -13.388 1.00 96.19 93 LYS A O 1
ATOM 734 N N . LEU A 1 94 ? 14.133 -7.496 -11.416 1.00 93.94 94 LEU A N 1
ATOM 735 C CA . LEU A 1 94 ? 13.595 -6.247 -11.960 1.00 93.94 94 LEU A CA 1
ATOM 736 C C . LEU A 1 94 ? 14.700 -5.362 -12.551 1.00 93.94 94 LEU A C 1
ATOM 738 O O . LEU A 1 94 ? 14.536 -4.835 -13.652 1.00 93.94 94 LEU A O 1
ATOM 742 N N . LEU A 1 95 ? 15.839 -5.249 -11.864 1.00 96.19 95 LEU A N 1
ATOM 743 C CA . LEU A 1 95 ? 16.997 -4.484 -12.325 1.00 96.19 95 LEU A CA 1
ATOM 744 C C . LEU A 1 95 ? 17.593 -5.083 -13.602 1.00 96.19 95 LEU A C 1
ATOM 746 O O . LEU A 1 95 ? 17.775 -4.351 -14.570 1.00 96.19 95 LEU A O 1
ATOM 750 N N . LEU A 1 96 ? 17.784 -6.405 -13.663 1.00 97.69 96 LEU A N 1
ATOM 751 C CA . LEU A 1 96 ? 18.245 -7.089 -14.879 1.00 97.69 96 LEU A CA 1
ATOM 752 C C . LEU A 1 96 ? 17.277 -6.899 -16.055 1.00 97.69 96 LEU A C 1
ATOM 754 O O . LEU A 1 96 ? 17.689 -6.683 -17.194 1.00 97.69 96 LEU A O 1
ATOM 758 N N . SER A 1 97 ? 15.967 -6.970 -15.800 1.00 96.94 97 SER A N 1
ATOM 759 C CA . SER A 1 97 ? 14.960 -6.698 -16.831 1.00 96.94 97 SER A CA 1
ATOM 760 C C . SER A 1 97 ? 15.075 -5.264 -17.353 1.00 96.94 97 SER A C 1
ATOM 762 O O . SER A 1 97 ? 14.975 -5.022 -18.559 1.00 96.94 97 SER A O 1
ATOM 764 N N . ARG A 1 98 ? 15.302 -4.305 -16.450 1.00 96.38 98 ARG A N 1
ATOM 765 C CA . ARG A 1 98 ? 15.445 -2.893 -16.794 1.00 96.38 98 ARG A CA 1
ATOM 766 C C . ARG A 1 98 ? 16.726 -2.626 -17.581 1.00 96.38 98 ARG A C 1
ATOM 768 O O . ARG A 1 98 ? 16.678 -1.913 -18.581 1.00 96.38 98 ARG A O 1
ATOM 775 N N . GLU A 1 99 ? 17.833 -3.231 -17.172 1.00 97.62 99 GLU A N 1
ATOM 776 C CA . GLU A 1 99 ? 19.118 -3.183 -17.869 1.00 97.62 99 GLU A CA 1
ATOM 777 C C . GLU A 1 99 ? 18.980 -3.682 -19.312 1.00 97.62 99 GLU A C 1
ATOM 779 O O . GLU A 1 99 ? 19.289 -2.945 -20.247 1.00 97.62 99 GLU A O 1
ATOM 784 N N . LYS A 1 100 ? 18.393 -4.869 -19.516 1.00 97.62 100 LYS A N 1
ATOM 785 C CA . LYS A 1 100 ? 18.124 -5.422 -20.857 1.00 97.62 100 LYS A CA 1
ATOM 786 C C . LYS A 1 100 ? 17.277 -4.489 -21.722 1.00 97.62 100 LYS A C 1
ATOM 788 O O . LYS A 1 100 ? 17.470 -4.389 -22.936 1.00 97.62 100 LYS A O 1
ATOM 793 N N . GLU A 1 101 ? 16.310 -3.799 -21.122 1.00 97.06 101 GLU A N 1
ATOM 794 C CA . GLU A 1 101 ? 15.487 -2.830 -21.841 1.00 97.06 101 GLU A CA 1
ATOM 795 C C . GLU A 1 101 ? 16.301 -1.611 -22.300 1.00 97.06 101 GLU A C 1
ATOM 797 O O . GLU A 1 101 ? 16.134 -1.165 -23.443 1.00 97.06 101 GLU A O 1
ATOM 802 N N . PHE A 1 102 ? 17.173 -1.083 -21.437 1.00 97.06 102 PHE A N 1
ATOM 803 C CA . PHE A 1 102 ? 18.067 0.027 -21.765 1.00 97.06 102 PHE A CA 1
ATOM 804 C C . PHE A 1 102 ? 19.087 -0.359 -22.826 1.00 97.06 102 PHE A C 1
ATOM 806 O O . PHE A 1 102 ? 19.229 0.361 -23.810 1.00 97.06 102 PHE A O 1
ATOM 813 N N . ASP A 1 103 ? 19.704 -1.521 -22.685 1.00 97.25 103 ASP A N 1
ATOM 814 C CA . ASP A 1 103 ? 20.645 -2.095 -23.638 1.00 97.25 103 ASP A CA 1
ATOM 815 C C . ASP A 1 103 ? 20.015 -2.234 -25.044 1.00 97.25 103 ASP A C 1
ATOM 817 O O . ASP A 1 103 ? 20.527 -1.730 -26.049 1.00 97.25 103 ASP A O 1
ATOM 821 N N . ARG A 1 104 ? 18.783 -2.756 -25.122 1.00 96.75 104 ARG A N 1
ATOM 822 C CA . ARG A 1 104 ? 18.002 -2.787 -26.372 1.00 96.75 104 ARG A CA 1
ATOM 823 C C . ARG A 1 104 ? 17.707 -1.390 -26.934 1.00 96.75 104 ARG A C 1
ATOM 825 O O . ARG A 1 104 ? 17.662 -1.205 -28.152 1.00 96.75 104 ARG A O 1
ATOM 832 N N . LYS A 1 105 ? 17.426 -0.397 -26.086 1.00 95.75 105 LYS A N 1
ATOM 833 C CA . LYS A 1 105 ? 17.200 0.992 -26.531 1.00 95.75 105 LYS A CA 1
ATOM 834 C C . LYS A 1 105 ? 18.493 1.630 -27.041 1.00 95.75 105 LYS A C 1
ATOM 836 O O . LYS A 1 105 ? 18.438 2.296 -28.072 1.00 95.75 105 LYS A O 1
ATOM 841 N N . ALA A 1 106 ? 19.617 1.399 -26.370 1.00 96.12 106 ALA A N 1
ATOM 842 C CA . ALA A 1 106 ? 20.929 1.902 -26.758 1.00 96.12 106 ALA A CA 1
ATOM 843 C C . ALA A 1 106 ? 21.347 1.351 -28.125 1.00 96.12 106 ALA A C 1
ATOM 845 O O . ALA A 1 106 ? 21.614 2.143 -29.024 1.00 96.12 106 ALA A O 1
ATOM 846 N N . ARG A 1 107 ? 21.253 0.029 -28.343 1.00 94.88 107 ARG A N 1
ATOM 847 C CA . ARG A 1 107 ? 21.527 -0.590 -29.656 1.00 94.88 107 ARG A CA 1
ATOM 848 C C . ARG A 1 107 ? 20.728 0.038 -30.797 1.00 94.88 107 ARG A C 1
ATOM 850 O O . ARG A 1 107 ? 21.285 0.365 -31.838 1.00 94.88 107 ARG A O 1
ATOM 857 N N . ARG A 1 108 ? 19.424 0.258 -30.599 1.00 93.69 108 ARG A N 1
ATOM 858 C CA . ARG A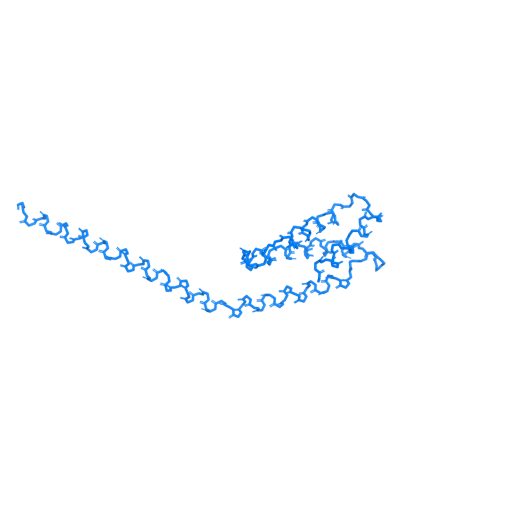 1 108 ? 18.571 0.894 -31.622 1.00 93.69 108 ARG A CA 1
ATOM 859 C C . ARG A 1 108 ? 18.985 2.333 -31.925 1.00 93.69 108 ARG A C 1
ATOM 861 O O . ARG A 1 108 ? 18.891 2.755 -33.071 1.00 93.69 108 ARG A O 1
ATOM 868 N N . LYS A 1 109 ? 19.423 3.087 -30.914 1.00 94.19 109 LYS A N 1
ATOM 869 C CA . LYS A 1 109 ? 19.944 4.446 -31.109 1.00 94.19 109 LYS A CA 1
ATOM 870 C C . LYS A 1 109 ? 21.301 4.435 -31.811 1.00 94.19 109 LYS A C 1
ATOM 872 O O . LYS A 1 109 ? 21.501 5.253 -32.696 1.00 94.19 109 LYS A O 1
ATOM 877 N N . TRP A 1 110 ? 22.184 3.501 -31.462 1.00 95.12 110 TRP A N 1
ATOM 878 C CA . TRP A 1 110 ? 23.491 3.352 -32.099 1.00 95.12 110 TRP A CA 1
ATOM 879 C C . TRP A 1 110 ? 23.372 3.099 -33.602 1.00 95.12 110 TRP A C 1
ATOM 881 O O . TRP A 1 110 ? 24.010 3.795 -34.379 1.00 95.12 110 TRP A O 1
ATOM 891 N N . ILE A 1 111 ? 22.479 2.192 -34.016 1.00 92.69 111 ILE A N 1
ATOM 892 C CA . ILE A 1 111 ? 22.220 1.934 -35.442 1.00 92.69 111 ILE A CA 1
ATOM 893 C C . ILE A 1 111 ? 21.796 3.221 -36.164 1.00 92.69 111 ILE A C 1
ATOM 895 O O . ILE A 1 111 ? 22.296 3.513 -37.241 1.00 92.69 111 ILE A O 1
ATOM 899 N N . ARG A 1 112 ? 20.914 4.029 -35.558 1.00 92.56 112 ARG A N 1
ATOM 900 C CA . ARG A 1 112 ? 20.509 5.317 -36.146 1.00 92.56 112 ARG A CA 1
ATOM 901 C C . ARG A 1 112 ? 21.673 6.294 -36.271 1.00 92.56 112 ARG A C 1
ATOM 903 O O . ARG A 1 112 ? 21.780 6.954 -37.292 1.00 92.56 112 ARG A O 1
ATOM 910 N N . LEU A 1 113 ? 22.517 6.394 -35.245 1.00 94.06 113 LEU A N 1
ATOM 911 C CA . LEU A 1 113 ? 23.693 7.265 -35.286 1.00 94.06 113 LEU A CA 1
ATOM 912 C C . LEU A 1 113 ? 24.659 6.829 -36.387 1.00 94.06 113 LEU A C 1
ATOM 914 O O . LEU A 1 113 ? 25.109 7.672 -37.147 1.00 94.06 113 LEU A O 1
ATOM 918 N N . HIS A 1 114 ? 24.925 5.528 -36.504 1.00 93.38 114 HIS A N 1
ATOM 919 C CA . HIS A 1 114 ? 25.794 4.982 -37.543 1.00 93.38 114 HIS A CA 1
ATOM 920 C C . HIS A 1 114 ? 25.318 5.351 -38.949 1.00 93.38 114 HIS A C 1
ATOM 922 O O . HIS A 1 114 ? 26.110 5.847 -39.737 1.00 93.38 114 HIS A O 1
ATOM 928 N N . LEU A 1 115 ? 24.021 5.183 -39.233 1.00 92.94 115 LEU A N 1
ATOM 929 C CA . LEU A 1 115 ? 23.442 5.545 -40.531 1.00 92.94 115 LEU A CA 1
ATOM 930 C C . LEU A 1 115 ? 23.619 7.037 -40.845 1.00 92.94 115 LEU A C 1
ATOM 932 O O . LEU A 1 115 ? 24.004 7.384 -41.953 1.00 92.94 115 LEU A O 1
ATOM 936 N N . ILE A 1 116 ? 23.404 7.913 -39.858 1.00 94.06 116 ILE A N 1
ATOM 937 C CA . ILE A 1 116 ? 23.610 9.361 -40.025 1.00 94.06 116 ILE A CA 1
ATOM 938 C C . ILE A 1 116 ? 25.085 9.673 -40.311 1.00 94.06 116 ILE A C 1
ATOM 940 O O . ILE A 1 116 ? 25.385 10.514 -41.154 1.00 94.06 116 ILE A O 1
ATOM 9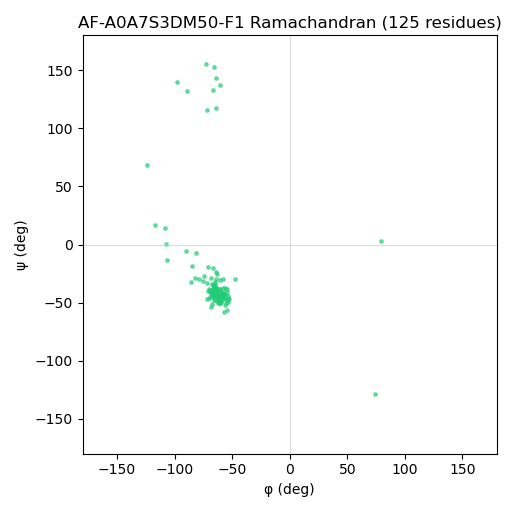44 N N . PHE A 1 117 ? 26.015 9.007 -39.620 1.00 94.25 117 PHE A N 1
ATOM 945 C CA . PHE A 1 117 ? 27.445 9.187 -39.872 1.00 94.25 117 PHE A CA 1
ATOM 946 C C . PHE A 1 117 ? 27.857 8.681 -41.256 1.00 94.25 117 PHE A C 1
ATOM 948 O O . PHE A 1 117 ? 28.649 9.345 -41.917 1.00 94.25 117 PHE A O 1
ATOM 955 N N . GLU A 1 118 ? 27.319 7.550 -41.716 1.00 91.81 118 GLU A N 1
ATOM 956 C CA . GLU A 1 118 ? 27.573 7.049 -43.070 1.00 91.81 118 GLU A CA 1
ATOM 957 C C . GLU A 1 118 ? 27.020 7.992 -44.142 1.00 91.81 118 GLU A C 1
ATOM 959 O O . GLU A 1 118 ? 27.730 8.283 -45.100 1.00 91.81 118 GLU A O 1
ATOM 964 N N . GLU A 1 119 ? 25.804 8.522 -43.978 1.00 89.81 119 GLU A N 1
ATOM 965 C CA . GLU A 1 119 ? 25.241 9.531 -44.888 1.00 89.81 119 GLU A CA 1
ATOM 966 C C . GLU A 1 119 ? 26.107 10.796 -44.934 1.00 89.81 119 GLU A C 1
ATOM 968 O O . GLU A 1 119 ? 26.406 11.297 -46.016 1.00 89.81 119 GLU A O 1
ATOM 973 N N . PHE A 1 120 ? 26.558 11.281 -43.773 1.00 91.69 120 PHE A N 1
ATOM 974 C CA . PHE A 1 120 ? 27.444 12.441 -43.681 1.00 91.69 120 PHE A CA 1
ATOM 975 C C . PHE A 1 120 ? 28.776 12.201 -44.407 1.00 91.69 120 PHE A C 1
ATOM 977 O O . PHE A 1 120 ? 29.169 12.994 -45.259 1.00 91.69 120 PHE A O 1
ATOM 984 N N . LEU A 1 121 ? 29.435 11.072 -44.129 1.00 90.50 121 LEU A N 1
ATOM 985 C CA . LEU A 1 121 ? 30.702 10.703 -44.766 1.00 90.50 121 LEU A CA 1
ATOM 986 C C . LEU A 1 121 ? 30.553 10.456 -46.276 1.00 90.50 121 LEU A C 1
ATOM 988 O O . LEU A 1 121 ? 31.480 10.726 -47.030 1.00 90.50 121 LEU A O 1
ATOM 992 N N . SER A 1 122 ? 29.399 9.960 -46.727 1.00 84.31 122 SER A N 1
ATOM 993 C CA . SER A 1 122 ? 29.110 9.742 -48.152 1.00 84.31 122 SER A CA 1
ATOM 994 C C . SER A 1 122 ? 28.805 11.050 -48.892 1.00 84.31 122 SER A C 1
ATOM 996 O O . SER A 1 122 ? 29.103 11.169 -50.080 1.00 84.31 122 SER A O 1
ATOM 998 N N . GLY A 1 123 ? 28.222 12.034 -48.199 1.00 66.94 123 GLY A N 1
ATOM 999 C CA . GLY A 1 123 ? 27.913 13.360 -48.737 1.00 66.94 123 GLY A CA 1
ATOM 1000 C C . GLY A 1 123 ? 29.147 14.239 -48.968 1.00 66.94 123 GLY A C 1
ATOM 1001 O O . GLY A 1 123 ? 29.176 14.977 -49.950 1.00 66.94 123 GLY A O 1
ATOM 1002 N N . ASP A 1 124 ? 30.182 14.109 -48.132 1.00 56.88 124 ASP A N 1
ATOM 1003 C CA . ASP A 1 124 ? 31.453 14.846 -48.271 1.00 56.88 124 ASP A CA 1
ATOM 1004 C C . ASP A 1 124 ? 32.313 14.376 -49.462 1.00 56.88 124 ASP A C 1
ATOM 1006 O O . ASP A 1 124 ? 33.176 15.109 -49.933 1.00 56.88 124 ASP A O 1
ATOM 1010 N N . VAL A 1 125 ? 32.082 13.171 -49.999 1.00 53.81 125 VAL A N 1
ATOM 1011 C CA . VAL A 1 125 ? 32.849 12.628 -51.144 1.00 53.81 125 VAL A CA 1
ATOM 1012 C C . VAL A 1 125 ? 32.345 13.167 -52.498 1.00 53.81 125 VAL A C 1
ATOM 1014 O O . VAL A 1 125 ? 32.968 12.927 -53.530 1.00 53.81 125 VAL A O 1
ATOM 1017 N N . SER A 1 126 ? 31.230 13.907 -52.520 1.00 49.06 126 SER A N 1
ATOM 1018 C CA . SER A 1 126 ? 30.605 14.422 -53.752 1.00 49.06 126 SER A CA 1
ATOM 1019 C C . SER A 1 126 ? 30.746 15.941 -53.967 1.00 49.06 126 SER A C 1
ATOM 1021 O O . SER A 1 126 ? 30.037 16.480 -54.820 1.00 49.06 126 SER A O 1
ATOM 1023 N N . GLN A 1 127 ? 31.626 16.635 -53.230 1.00 41.31 127 GLN A N 1
ATOM 1024 C CA . GLN A 1 127 ? 31.987 18.044 -53.478 1.00 41.31 127 GLN A CA 1
ATOM 1025 C C . GLN A 1 127 ? 33.415 18.202 -53.997 1.00 41.31 127 GLN A C 1
ATOM 1027 O O . GLN A 1 127 ? 34.316 17.496 -53.496 1.00 41.31 127 GLN A O 1
#

Foldseek 3Di:
DLVLLLVLLVVLCVVVPPPPLSVQLNVLSVVLVPDDPVPDDLVVSLVSLVSSLVSLVVDQVVDDPVSHSPPVSVVSVVVSVVSVVVVVVCVVVVVVVVVVVVVVVVVVVVVVVVVVVVVVVVVVVPD

Nearest PDB structures (foldseek):
  7dgu-assembly1_A  TM=7.399E-01  e=8.020E-01  Escherichia coli 'BL21-Gold(DE3)pLysS AG'
  7nna-assembly1_A  TM=2.781E-01  e=8.602E+00  Klebsiella pneumoniae

pLDDT: mean 92.05, std 8.51, range [41.31, 97.69]

Secondary structure (DSSP, 8-state):
-HHHHHHHHHHHHHHSTT-HHHHHHHHHHHHHHTS-TTTS-HHHHHHHHHHHHHHHHHHHHHS-TTS---HHHHHHHHHHHHHHHHHHHHHHHHHHHHHHHHHHHHHHHHHHHHHHHHHHHHHGGG-

Solvent-accessible surface area (backbone atoms only — not comparable to full-atom values): 7098 Å² total; per-residue (Å²): 88,62,68,56,34,41,53,51,42,51,55,50,39,74,77,43,70,86,43,64,52,55,51,48,28,38,55,44,40,57,51,53,72,68,51,55,77,90,80,50,54,70,68,62,53,48,55,44,55,50,54,29,48,54,39,47,50,62,47,46,77,76,40,56,88,89,70,42,80,55,66,39,57,53,52,44,51,53,49,51,53,53,50,51,51,53,51,62,73,40,43,67,62,52,50,52,54,50,49,54,53,50,53,55,52,48,54,57,50,48,55,54,51,50,54,53,50,51,52,52,62,58,55,65,74,74,114